Protein AF-A0A6F8Y858-F1 (afdb_monomer)

pLDDT: mean 89.19, std 11.41, range [36.34, 98.19]

Organism: NCBI:txid1076124

Secondary structure (DSSP, 8-state):
-HHHHHHHS-HHHHTT-------B---TTS-GGGGGSTTBHHHHHHHHHHTTS-S----SS-HHHHHHHHHHHT---TT-SSPPP-EEEP-TTS-EEE--SSS-S---HHHHHHHHHHHHHHHHHHS--SS-------S-SSTT-S--S--PPP-

Sequence (155 aa):
MADEVLGALPPEDRTRVAVRPVRAVVGMADAPTSAKRPDTTVRAAVAAVAEGGADALVSAGASGATVTAAVLGLGRWTGVRRPALVVTLPAEAGPVVLLDVGASVEARPGTLARHAALGAAYAATVNNVEHPRVGLLSIGTEPGKGTGRGVPPTR

Structure (mmCIF, N/CA/C/O backbone):
data_AF-A0A6F8Y858-F1
#
_entry.id   AF-A0A6F8Y858-F1
#
loop_
_atom_site.group_PDB
_atom_site.id
_atom_site.type_symbol
_atom_site.label_atom_id
_atom_site.label_alt_id
_atom_site.label_comp_id
_atom_site.label_asym_id
_atom_site.label_entity_id
_atom_site.label_seq_id
_atom_site.pdbx_PDB_ins_code
_atom_site.Cartn_x
_atom_site.Cartn_y
_atom_site.Cartn_z
_atom_site.occupancy
_atom_site.B_iso_or_equiv
_atom_site.auth_seq_id
_atom_site.auth_comp_id
_atom_site.auth_asym_id
_atom_site.auth_atom_id
_atom_site.pdbx_PDB_model_num
ATOM 1 N N . MET A 1 1 ? 14.728 -13.241 -14.768 1.00 73.75 1 MET A N 1
ATOM 2 C CA . MET A 1 1 ? 13.658 -12.700 -13.899 1.00 73.75 1 MET A CA 1
ATOM 3 C C . MET A 1 1 ? 12.271 -12.882 -14.514 1.00 73.75 1 MET A C 1
ATOM 5 O O . MET A 1 1 ? 11.479 -13.571 -13.897 1.00 73.75 1 MET A O 1
ATOM 9 N N . ALA A 1 2 ? 11.949 -12.346 -15.703 1.00 82.75 2 ALA A N 1
ATOM 10 C CA . ALA A 1 2 ? 10.617 -12.561 -16.302 1.00 82.75 2 ALA A CA 1
ATOM 11 C C . ALA A 1 2 ? 10.324 -14.047 -16.591 1.00 82.75 2 ALA A C 1
ATOM 13 O O . ALA A 1 2 ? 9.285 -14.553 -16.182 1.00 82.75 2 ALA A O 1
ATOM 14 N N . ASP A 1 3 ? 11.279 -14.762 -17.191 1.00 86.81 3 ASP A N 1
ATOM 15 C CA . ASP A 1 3 ? 11.133 -16.196 -17.492 1.00 86.81 3 ASP A CA 1
ATOM 16 C C . ASP A 1 3 ? 11.011 -17.066 -16.235 1.00 86.81 3 ASP A C 1
ATOM 18 O O . ASP A 1 3 ? 10.342 -18.091 -16.246 1.00 86.81 3 ASP A O 1
ATOM 22 N N . GLU A 1 4 ? 11.622 -16.635 -15.131 1.00 88.50 4 GLU A N 1
ATOM 23 C CA . GLU A 1 4 ? 11.551 -17.319 -13.837 1.00 88.50 4 GLU A CA 1
ATOM 24 C C . GLU A 1 4 ? 10.158 -17.175 -13.217 1.00 88.50 4 GLU A C 1
ATOM 26 O O . GLU A 1 4 ? 9.562 -18.166 -12.800 1.00 88.50 4 GLU A O 1
ATOM 31 N N . VAL A 1 5 ? 9.595 -15.960 -13.242 1.00 87.00 5 VAL A N 1
ATOM 32 C CA . VAL A 1 5 ? 8.213 -15.713 -12.807 1.00 87.00 5 VAL A CA 1
ATOM 33 C C . VAL A 1 5 ? 7.232 -16.497 -13.679 1.00 87.00 5 VAL A C 1
ATOM 35 O O . VAL A 1 5 ? 6.357 -17.169 -13.146 1.00 87.00 5 VAL A O 1
ATOM 38 N N . LEU A 1 6 ? 7.395 -16.475 -15.006 1.00 91.19 6 LEU A N 1
ATOM 39 C CA . LEU A 1 6 ? 6.558 -17.261 -15.920 1.00 91.19 6 LEU A CA 1
ATOM 40 C C . LEU A 1 6 ? 6.703 -18.771 -15.685 1.00 91.19 6 LEU A C 1
ATOM 42 O O . LEU A 1 6 ? 5.718 -19.504 -15.757 1.00 91.19 6 LEU A O 1
ATOM 46 N N . GLY A 1 7 ? 7.915 -19.237 -15.382 1.00 92.94 7 GLY A N 1
ATOM 47 C CA . GLY A 1 7 ? 8.205 -20.631 -15.063 1.00 92.94 7 GLY A CA 1
ATOM 48 C C . GLY A 1 7 ? 7.513 -21.114 -13.789 1.00 92.94 7 GLY A C 1
ATOM 49 O O . GLY A 1 7 ? 7.067 -22.259 -13.751 1.00 92.94 7 GLY A O 1
ATOM 50 N N . ALA A 1 8 ? 7.368 -20.236 -12.791 1.00 93.75 8 ALA A N 1
ATOM 51 C CA . ALA A 1 8 ? 6.675 -20.521 -11.534 1.00 93.75 8 ALA A CA 1
ATOM 52 C C . ALA A 1 8 ? 5.141 -20.578 -11.664 1.00 93.75 8 ALA A C 1
ATOM 54 O O . ALA A 1 8 ? 4.472 -21.080 -10.761 1.00 93.75 8 ALA A O 1
ATOM 55 N N . LEU A 1 9 ? 4.576 -20.075 -12.768 1.00 94.38 9 LEU A N 1
ATOM 56 C CA . LEU A 1 9 ? 3.135 -20.095 -13.015 1.00 94.38 9 LEU A CA 1
ATOM 57 C C . LEU A 1 9 ? 2.681 -21.405 -13.684 1.00 94.38 9 LEU A C 1
ATOM 59 O O . LEU A 1 9 ? 3.414 -21.944 -14.533 1.00 94.38 9 LEU A O 1
ATOM 63 N N . PRO A 1 10 ? 1.450 -21.873 -13.383 1.00 95.69 10 PRO A N 1
ATOM 64 C CA . PRO A 1 10 ? 0.794 -22.937 -14.136 1.00 95.69 10 PRO A CA 1
ATOM 65 C C . PRO A 1 10 ? 0.780 -22.634 -15.647 1.00 95.69 10 PRO A C 1
ATOM 67 O O . PRO A 1 10 ? 0.622 -21.469 -16.027 1.00 95.69 10 PRO A O 1
ATOM 70 N N . PRO A 1 11 ? 0.960 -23.632 -16.535 1.00 93.06 11 PRO A N 1
ATOM 71 C CA . PRO A 1 11 ? 1.010 -23.411 -17.983 1.00 93.06 11 PRO A CA 1
ATOM 72 C C . PRO A 1 11 ? -0.179 -22.618 -18.547 1.00 93.06 11 PRO A C 1
ATOM 74 O O . PRO A 1 11 ? 0.012 -21.742 -19.390 1.00 93.06 11 PRO A O 1
ATOM 77 N N . GLU A 1 12 ? -1.384 -22.883 -18.049 1.00 94.25 12 GLU A N 1
ATOM 78 C CA . GLU A 1 12 ? -2.627 -22.198 -18.405 1.00 94.25 12 GLU A CA 1
ATOM 79 C C . GLU A 1 12 ? -2.595 -20.693 -18.084 1.00 94.25 12 GLU A C 1
ATOM 81 O O . GLU A 1 12 ? -3.157 -19.880 -18.824 1.00 94.25 12 GLU A O 1
ATOM 86 N N . ASP A 1 13 ? -1.852 -20.293 -17.051 1.00 94.69 13 ASP A N 1
ATOM 87 C CA . ASP A 1 13 ? -1.775 -18.909 -16.578 1.00 94.69 13 ASP A CA 1
ATOM 88 C C . ASP A 1 13 ? -0.782 -18.075 -17.375 1.00 94.69 13 ASP A C 1
ATOM 90 O O . ASP A 1 13 ? -0.939 -16.860 -17.482 1.00 94.69 13 ASP A O 1
ATOM 94 N N . ARG A 1 14 ? 0.214 -18.713 -17.996 1.00 93.50 14 ARG A N 1
ATOM 95 C CA . ARG A 1 14 ? 1.264 -18.020 -18.760 1.00 93.50 14 ARG A CA 1
ATOM 96 C C . ARG A 1 14 ? 0.699 -17.225 -19.931 1.00 93.50 14 ARG A C 1
ATOM 98 O O . ARG A 1 14 ? 1.223 -16.167 -20.260 1.00 93.50 14 ARG A O 1
ATOM 105 N N . THR A 1 15 ? -0.395 -17.702 -20.525 1.00 92.44 15 THR A N 1
ATOM 106 C CA . THR A 1 15 ? -1.098 -17.011 -21.620 1.00 92.44 15 THR A CA 1
ATOM 107 C C . THR A 1 15 ? -1.788 -15.719 -21.173 1.00 92.44 15 THR A C 1
ATOM 109 O O . THR A 1 15 ? -2.090 -14.863 -22.002 1.00 92.44 15 THR A O 1
ATOM 112 N N . ARG A 1 16 ? -2.002 -15.552 -19.861 1.00 93.06 16 ARG A N 1
ATOM 113 C CA . ARG A 1 16 ? -2.636 -14.382 -19.240 1.00 93.06 16 ARG A CA 1
ATOM 114 C C . ARG A 1 16 ? -1.621 -13.324 -18.798 1.00 93.06 16 ARG A C 1
ATOM 116 O O . ARG A 1 16 ? -2.008 -12.322 -18.202 1.00 93.06 16 ARG A O 1
ATOM 123 N N . VAL A 1 17 ? -0.332 -13.530 -19.076 1.00 93.06 17 VAL A N 1
ATOM 124 C CA . VAL A 1 17 ? 0.752 -12.638 -18.652 1.00 93.06 17 VAL A CA 1
ATOM 125 C C . VAL A 1 17 ? 1.361 -11.925 -19.853 1.00 93.06 17 VAL A C 1
ATOM 127 O O . VAL A 1 17 ? 1.839 -12.550 -20.795 1.00 93.06 17 VAL A O 1
ATOM 130 N N . ALA A 1 18 ? 1.414 -10.596 -19.781 1.00 91.62 18 ALA A N 1
ATOM 131 C CA . ALA A 1 18 ? 2.160 -9.770 -20.720 1.00 91.62 18 ALA A CA 1
ATOM 132 C C . ALA A 1 18 ? 3.457 -9.273 -20.069 1.00 91.62 18 ALA A C 1
ATOM 134 O O . ALA A 1 18 ? 3.435 -8.672 -18.994 1.00 91.62 18 ALA A O 1
ATOM 135 N N . VAL A 1 19 ? 4.592 -9.478 -20.740 1.00 92.38 19 VAL A N 1
ATOM 136 C CA . VAL A 1 19 ? 5.898 -8.986 -20.282 1.00 92.38 19 VAL A CA 1
ATOM 137 C C . VAL A 1 19 ? 6.258 -7.720 -21.049 1.00 92.38 19 VAL A C 1
ATOM 139 O O . VAL A 1 19 ? 6.343 -7.727 -22.275 1.00 92.38 19 VAL A O 1
ATOM 142 N N . ARG A 1 20 ? 6.502 -6.626 -20.322 1.00 91.12 20 ARG A N 1
ATOM 143 C CA . ARG A 1 20 ? 6.971 -5.359 -20.896 1.00 91.12 20 ARG A CA 1
ATOM 144 C C . ARG A 1 20 ? 8.423 -5.109 -20.482 1.00 91.12 20 ARG A C 1
ATOM 146 O O . ARG A 1 20 ? 8.685 -4.985 -19.285 1.00 91.12 20 ARG A O 1
ATOM 153 N N . PRO A 1 21 ? 9.374 -5.042 -21.427 1.00 91.50 21 PRO A N 1
ATOM 154 C CA . PRO A 1 21 ? 10.773 -4.813 -21.096 1.00 91.50 21 PRO A CA 1
ATOM 155 C C . PRO A 1 21 ? 10.992 -3.374 -20.614 1.00 91.50 21 PRO A C 1
ATOM 157 O O . PRO A 1 21 ? 10.572 -2.417 -21.260 1.00 91.50 21 PRO A O 1
ATOM 160 N N . VAL A 1 22 ? 11.698 -3.224 -19.493 1.00 93.00 22 VAL A N 1
ATOM 161 C CA . VAL A 1 22 ? 12.090 -1.932 -18.914 1.00 93.00 22 VAL A CA 1
ATOM 162 C C . VAL A 1 22 ? 13.555 -2.014 -18.497 1.00 93.00 22 VAL A C 1
ATOM 164 O O . VAL A 1 22 ? 13.995 -3.039 -17.981 1.00 93.00 22 VAL A O 1
ATOM 167 N N . ARG A 1 23 ? 14.330 -0.957 -18.757 1.00 87.50 23 ARG A N 1
ATOM 168 C CA . ARG A 1 23 ? 15.799 -0.996 -18.645 1.00 87.50 23 ARG A CA 1
ATOM 169 C C . ARG A 1 23 ? 16.348 -0.490 -17.313 1.00 87.50 23 ARG A C 1
ATOM 171 O O . ARG A 1 23 ? 17.487 -0.810 -16.991 1.00 87.50 23 ARG A O 1
ATOM 178 N N . ALA A 1 24 ? 15.576 0.277 -16.541 1.00 92.50 24 ALA A N 1
ATOM 179 C CA . ALA A 1 24 ? 16.024 0.808 -15.257 1.00 92.50 24 ALA A CA 1
ATOM 180 C C . ALA A 1 24 ? 15.198 0.268 -14.083 1.00 92.50 24 ALA A C 1
ATOM 182 O O . ALA A 1 24 ? 13.981 0.103 -14.159 1.00 92.50 24 ALA A O 1
ATOM 183 N N . VAL A 1 25 ? 15.874 0.046 -12.958 1.00 93.12 25 VAL A N 1
ATOM 184 C CA . VAL A 1 25 ? 15.278 -0.396 -11.692 1.00 93.12 25 VAL A CA 1
ATOM 185 C C . VAL A 1 25 ? 15.681 0.586 -10.594 1.00 93.12 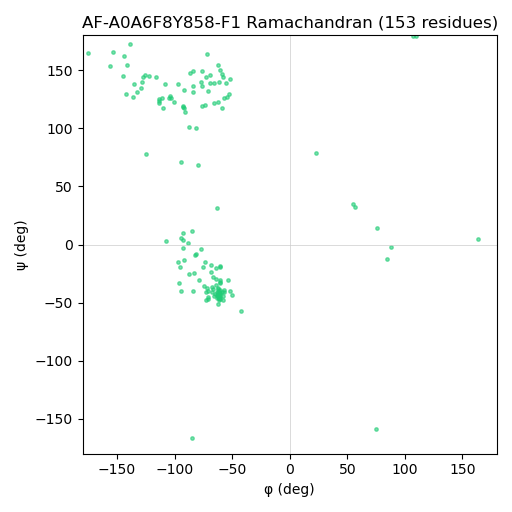25 VAL A C 1
ATOM 187 O O . VAL A 1 25 ? 16.780 1.148 -10.626 1.00 93.12 25 VAL A O 1
ATOM 190 N N . VAL A 1 26 ? 14.779 0.811 -9.638 1.00 95.00 26 VAL A N 1
ATOM 191 C CA . VAL A 1 26 ? 15.094 1.489 -8.374 1.00 95.00 26 VAL A CA 1
ATOM 192 C C . VAL A 1 26 ? 15.476 0.420 -7.356 1.00 95.00 26 VAL A C 1
ATOM 194 O O . VAL A 1 26 ? 14.668 -0.458 -7.058 1.00 95.00 26 VAL A O 1
ATOM 197 N N . GLY A 1 27 ? 16.718 0.465 -6.879 1.00 94.38 27 GLY A N 1
ATOM 198 C CA . GLY A 1 27 ? 17.254 -0.503 -5.926 1.00 94.38 27 GLY A CA 1
ATOM 199 C C . GLY A 1 27 ? 16.666 -0.342 -4.523 1.00 94.38 27 GLY A C 1
ATOM 200 O O . GLY A 1 27 ? 16.110 0.698 -4.178 1.00 94.38 27 GLY A O 1
ATOM 201 N N . MET A 1 28 ? 16.829 -1.363 -3.678 1.00 94.19 28 MET A N 1
ATOM 202 C CA . MET A 1 28 ? 16.302 -1.346 -2.303 1.00 94.19 28 MET A CA 1
ATOM 203 C C . MET A 1 28 ? 16.974 -0.304 -1.401 1.00 94.19 28 MET A C 1
ATOM 205 O O . MET A 1 28 ? 16.346 0.190 -0.469 1.00 94.19 28 MET A O 1
ATOM 209 N N . ALA A 1 29 ? 18.232 0.039 -1.688 1.00 93.44 29 ALA A N 1
ATOM 210 C CA . ALA A 1 29 ? 18.990 1.066 -0.974 1.00 93.44 29 ALA A C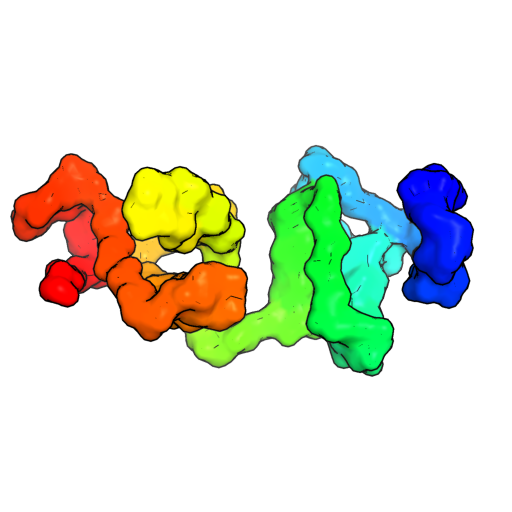A 1
ATOM 211 C C . ALA A 1 29 ? 18.890 2.457 -1.628 1.00 93.44 29 ALA A C 1
ATOM 213 O O . ALA A 1 29 ? 19.449 3.422 -1.108 1.00 93.44 29 ALA A O 1
ATOM 214 N N . ASP A 1 30 ? 18.201 2.576 -2.768 1.00 92.12 30 ASP A N 1
ATOM 215 C CA . ASP A 1 30 ? 18.039 3.863 -3.430 1.00 92.12 30 ASP A CA 1
ATOM 216 C C . ASP A 1 30 ? 17.124 4.773 -2.605 1.00 92.12 30 ASP A C 1
ATOM 218 O O . ASP A 1 30 ? 16.123 4.349 -2.021 1.00 92.12 30 ASP A O 1
ATOM 222 N N . ALA A 1 31 ? 17.416 6.072 -2.631 1.00 91.25 31 ALA A N 1
ATOM 223 C CA . ALA A 1 31 ? 16.512 7.060 -2.066 1.00 91.25 31 ALA A CA 1
ATOM 224 C C . ALA A 1 31 ? 15.131 7.000 -2.759 1.00 91.25 31 ALA A C 1
ATOM 226 O O . ALA A 1 31 ? 15.061 6.810 -3.976 1.00 91.25 31 ALA A O 1
ATOM 227 N N . PRO A 1 32 ? 14.016 7.271 -2.051 1.00 86.19 32 PRO A N 1
ATOM 228 C CA . PRO A 1 32 ? 12.680 7.316 -2.658 1.00 86.19 32 PRO A CA 1
ATOM 229 C C . PRO A 1 32 ? 12.576 8.259 -3.868 1.00 86.19 32 PRO A C 1
ATOM 231 O O . PRO A 1 32 ? 11.819 8.009 -4.804 1.00 86.19 32 PRO A O 1
ATOM 234 N N . THR A 1 33 ? 13.371 9.333 -3.884 1.00 89.88 33 THR A N 1
ATOM 235 C CA . THR A 1 33 ? 13.456 10.297 -4.991 1.00 89.88 33 THR A CA 1
ATOM 236 C C . THR A 1 33 ? 13.995 9.693 -6.285 1.00 89.88 33 THR A C 1
ATOM 238 O O . THR A 1 33 ? 13.695 10.225 -7.354 1.00 89.88 33 THR A O 1
ATOM 241 N N . SER A 1 34 ? 14.705 8.564 -6.224 1.00 91.38 34 SER A N 1
ATOM 242 C CA . SER A 1 34 ? 15.150 7.808 -7.398 1.00 91.38 34 SER A CA 1
ATOM 243 C C . SER A 1 34 ? 13.987 7.312 -8.258 1.00 91.38 34 SER A C 1
ATOM 245 O O . SER A 1 34 ? 14.186 7.070 -9.447 1.00 91.38 34 SER A O 1
ATOM 247 N N . ALA A 1 35 ? 12.765 7.252 -7.712 1.00 89.44 35 ALA A N 1
ATOM 248 C CA . ALA A 1 35 ? 11.538 7.001 -8.468 1.00 89.44 35 ALA A CA 1
ATOM 249 C C . ALA A 1 35 ? 11.247 8.057 -9.550 1.00 89.44 35 ALA A C 1
ATOM 251 O O . ALA A 1 35 ? 10.470 7.795 -10.461 1.00 89.44 35 ALA A O 1
ATOM 252 N N . LYS A 1 36 ? 11.863 9.247 -9.481 1.00 88.06 36 LYS A N 1
ATOM 253 C CA . LYS A 1 36 ? 11.712 10.305 -10.495 1.00 88.06 36 LYS A CA 1
ATOM 254 C C . LYS A 1 36 ? 12.484 10.018 -11.782 1.00 88.06 36 LYS A C 1
ATOM 256 O O . LYS A 1 36 ? 12.168 10.619 -12.809 1.00 88.06 36 LYS A O 1
ATOM 261 N N . ARG A 1 37 ? 13.483 9.124 -11.741 1.00 90.62 37 ARG A N 1
ATOM 262 C CA . ARG A 1 37 ? 14.262 8.749 -12.929 1.00 90.62 37 ARG A CA 1
ATOM 263 C C . ARG A 1 37 ? 13.317 8.266 -14.040 1.00 90.62 37 ARG A C 1
ATOM 265 O O . ARG A 1 37 ? 12.338 7.581 -13.731 1.00 90.62 37 ARG A O 1
ATOM 272 N N . PRO A 1 38 ? 13.555 8.644 -15.306 1.00 85.69 38 PRO A N 1
ATOM 273 C CA . PRO A 1 38 ? 12.775 8.121 -16.420 1.00 85.69 38 PRO A CA 1
ATOM 274 C C . PRO A 1 38 ? 12.944 6.603 -16.535 1.00 85.69 38 PRO A C 1
ATOM 276 O O . PRO A 1 38 ? 13.936 6.044 -16.069 1.00 85.69 38 PRO A O 1
ATOM 279 N N . ASP A 1 39 ? 11.939 5.955 -17.119 1.00 87.56 39 ASP A N 1
ATOM 280 C CA . ASP A 1 39 ? 12.001 4.563 -17.583 1.00 87.56 39 ASP A CA 1
ATOM 281 C C . ASP A 1 39 ? 12.377 3.520 -16.520 1.00 87.56 39 ASP A C 1
ATOM 283 O O . ASP A 1 39 ? 13.006 2.502 -16.815 1.00 87.56 39 ASP A O 1
ATOM 287 N N . THR A 1 40 ? 11.979 3.759 -15.266 1.00 95.25 40 THR A N 1
ATOM 288 C CA . THR A 1 40 ? 12.090 2.765 -14.191 1.00 95.25 40 THR A CA 1
ATOM 289 C C . THR A 1 40 ? 10.904 1.801 -14.200 1.00 95.25 40 THR A C 1
ATOM 291 O O . THR A 1 40 ? 9.786 2.198 -14.531 1.00 95.25 40 THR A O 1
ATOM 294 N N . THR A 1 41 ? 11.114 0.548 -13.780 1.00 95.31 41 THR A N 1
ATOM 295 C CA . THR A 1 41 ? 10.052 -0.480 -13.692 1.00 95.31 41 THR A CA 1
ATOM 296 C C . THR A 1 41 ? 8.816 0.013 -12.941 1.00 95.31 41 THR A C 1
ATOM 298 O O . THR A 1 41 ? 7.691 -0.165 -13.401 1.00 95.31 41 THR A O 1
ATOM 301 N N . VAL A 1 42 ? 9.020 0.707 -11.821 1.00 96.19 42 VAL A N 1
ATOM 302 C CA . VAL A 1 42 ? 7.934 1.247 -10.998 1.00 96.19 42 VAL A CA 1
ATOM 303 C C . VAL A 1 42 ? 7.160 2.371 -11.697 1.00 96.19 42 VAL A C 1
ATOM 305 O O . VAL A 1 42 ? 5.940 2.429 -11.581 1.00 96.19 42 VAL A O 1
ATOM 308 N N . ARG A 1 43 ? 7.826 3.232 -12.480 1.00 95.44 43 ARG A N 1
ATOM 309 C CA . ARG A 1 43 ? 7.139 4.259 -13.279 1.00 95.44 43 ARG A CA 1
ATOM 310 C C . ARG A 1 43 ? 6.395 3.666 -14.464 1.00 95.44 43 ARG A C 1
ATOM 312 O O . ARG A 1 43 ? 5.309 4.142 -14.762 1.00 95.44 43 ARG A O 1
ATOM 319 N N . ALA A 1 44 ? 6.955 2.649 -15.112 1.00 95.88 44 ALA A N 1
ATOM 320 C CA . ALA A 1 44 ? 6.278 1.948 -16.197 1.00 95.88 44 ALA A CA 1
ATOM 321 C C . ALA A 1 44 ? 4.988 1.270 -15.702 1.00 95.88 44 ALA A C 1
ATOM 323 O O . ALA A 1 44 ? 3.958 1.366 -16.362 1.00 95.88 44 ALA A O 1
ATOM 324 N N . ALA A 1 45 ? 5.016 0.660 -14.511 1.00 96.81 45 ALA A N 1
ATOM 325 C CA . ALA A 1 45 ? 3.821 0.101 -13.878 1.00 96.81 45 ALA A CA 1
ATOM 326 C C . ALA A 1 45 ? 2.777 1.183 -13.545 1.00 96.81 45 ALA A C 1
ATOM 328 O O . ALA A 1 45 ? 1.597 1.009 -13.827 1.00 96.81 45 ALA A O 1
ATOM 329 N N . VAL A 1 46 ? 3.211 2.326 -12.998 1.00 97.31 46 VAL A N 1
ATOM 330 C CA . VAL A 1 46 ? 2.323 3.472 -12.737 1.00 97.31 46 VAL A CA 1
ATOM 331 C C . VAL A 1 46 ? 1.707 4.021 -14.027 1.00 97.31 46 VAL A C 1
ATOM 333 O O . VAL A 1 46 ? 0.512 4.298 -14.045 1.00 97.31 46 VAL A O 1
ATOM 336 N N . ALA A 1 47 ? 2.490 4.160 -15.099 1.00 96.25 47 ALA A N 1
ATOM 337 C CA . ALA A 1 47 ? 2.004 4.633 -16.393 1.00 96.25 47 ALA A CA 1
ATOM 338 C C . ALA A 1 47 ? 0.957 3.682 -16.982 1.00 96.25 47 ALA A C 1
ATOM 340 O O . ALA A 1 47 ? -0.097 4.137 -17.407 1.00 96.25 47 ALA A O 1
ATOM 341 N N . ALA A 1 48 ? 1.188 2.366 -16.906 1.00 97.00 48 ALA A N 1
ATOM 342 C CA . ALA A 1 48 ? 0.213 1.377 -17.358 1.00 97.00 48 ALA A CA 1
ATOM 343 C C . ALA A 1 48 ? -1.145 1.529 -16.651 1.00 97.00 48 ALA A C 1
ATOM 345 O O . ALA A 1 48 ? -2.175 1.413 -17.305 1.00 97.00 48 ALA A O 1
ATOM 346 N N . VAL A 1 49 ? -1.156 1.840 -15.349 1.00 98.19 49 VAL A N 1
ATOM 347 C CA . VAL A 1 49 ? -2.400 2.128 -14.616 1.00 98.19 49 VAL A CA 1
ATOM 348 C C . VAL A 1 49 ? -3.001 3.472 -15.038 1.00 98.19 49 VAL A C 1
ATOM 350 O O . VAL A 1 49 ? -4.191 3.555 -15.326 1.00 98.19 49 VAL A O 1
ATOM 353 N N . ALA A 1 50 ? -2.186 4.527 -15.124 1.00 97.38 50 ALA A N 1
ATOM 354 C CA . ALA A 1 50 ? -2.641 5.869 -15.498 1.00 97.38 50 ALA A CA 1
ATOM 355 C C . ALA A 1 50 ? -3.260 5.928 -16.909 1.00 97.38 50 ALA A C 1
ATOM 357 O O . ALA A 1 50 ? -4.182 6.703 -17.150 1.00 97.38 50 ALA A O 1
ATOM 358 N N . GLU A 1 51 ? -2.752 5.109 -17.829 1.00 97.06 51 GLU A N 1
ATOM 359 C CA . GLU A 1 51 ? -3.180 5.019 -19.229 1.00 97.06 51 GLU A CA 1
ATOM 360 C C . GLU A 1 51 ? -4.337 4.023 -19.441 1.00 97.06 51 GLU A C 1
ATOM 362 O O . GLU A 1 51 ? -4.775 3.824 -20.572 1.00 97.06 51 GLU A O 1
ATOM 367 N N . GLY A 1 52 ? -4.837 3.383 -18.375 1.00 96.81 52 GLY A N 1
ATOM 368 C CA . GLY A 1 52 ? -5.932 2.409 -18.450 1.00 96.81 52 GLY A CA 1
ATOM 369 C C . GLY A 1 52 ? -5.529 1.034 -18.994 1.00 96.81 52 GLY A C 1
ATOM 370 O O . GLY A 1 52 ? -6.387 0.229 -19.339 1.00 96.81 52 GLY A O 1
ATOM 371 N N . GLY A 1 53 ? -4.229 0.744 -19.077 1.00 96.12 53 GLY A N 1
ATOM 372 C CA . GLY A 1 53 ? -3.703 -0.574 -19.442 1.00 96.12 53 GLY A CA 1
ATOM 373 C C . GLY A 1 53 ? -3.668 -1.583 -18.286 1.00 96.12 53 GLY A C 1
ATOM 374 O O . GLY A 1 53 ? -3.351 -2.748 -18.524 1.00 96.12 53 GLY A O 1
ATOM 375 N N . ALA A 1 54 ? -3.944 -1.146 -17.053 1.00 97.44 54 ALA A N 1
ATOM 376 C CA . ALA A 1 54 ? -4.070 -1.976 -15.856 1.00 97.44 54 ALA A CA 1
ATOM 377 C C . ALA A 1 54 ? -4.943 -1.281 -14.793 1.00 97.44 54 ALA A C 1
ATOM 379 O O . ALA A 1 54 ? -4.971 -0.056 -14.724 1.00 97.44 54 ALA A O 1
ATOM 380 N N . ASP A 1 55 ? -5.585 -2.055 -13.916 1.00 97.62 55 ASP A N 1
ATOM 381 C CA . ASP A 1 55 ? -6.424 -1.512 -12.834 1.00 97.62 55 ASP A CA 1
ATOM 382 C C . ASP A 1 55 ? -5.635 -1.191 -11.553 1.00 97.62 55 ASP A C 1
ATOM 384 O O . ASP A 1 55 ? -6.037 -0.356 -10.742 1.00 97.62 55 ASP A O 1
ATOM 388 N N . ALA A 1 56 ? -4.506 -1.871 -11.344 1.00 97.06 56 ALA A N 1
ATOM 389 C CA . ALA A 1 56 ? -3.688 -1.749 -10.143 1.00 97.06 56 ALA A CA 1
ATOM 390 C C . ALA A 1 56 ? -2.219 -2.091 -10.422 1.00 97.06 56 ALA A C 1
ATOM 392 O O . ALA A 1 56 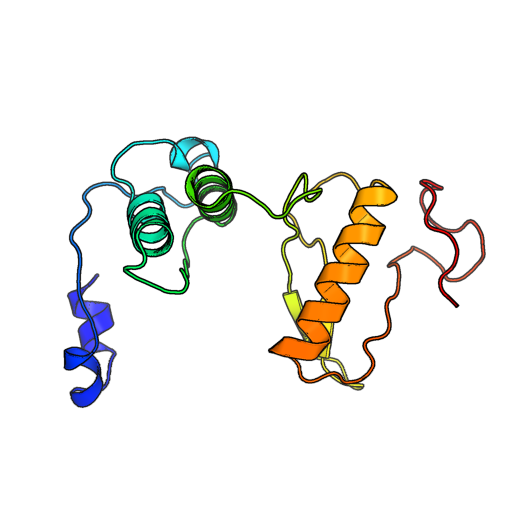?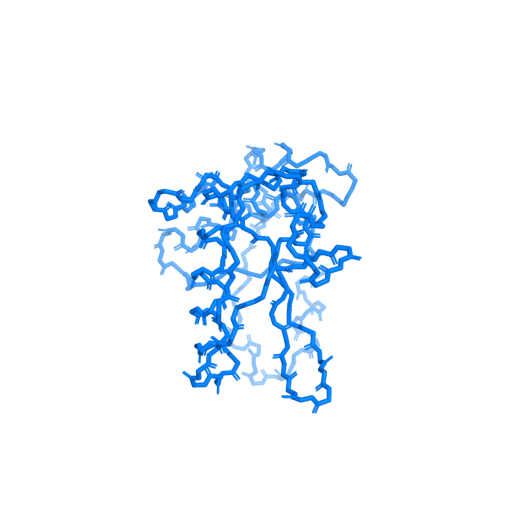 -1.876 -2.695 -11.438 1.00 97.06 56 ALA A O 1
ATOM 393 N N . LEU A 1 57 ? -1.348 -1.730 -9.476 1.00 97.00 57 LEU A N 1
ATOM 394 C CA . LEU A 1 57 ? 0.065 -2.103 -9.483 1.00 97.00 57 LEU A CA 1
ATOM 395 C C . LEU A 1 57 ? 0.461 -2.744 -8.151 1.00 97.00 57 LEU A C 1
ATOM 397 O O . LEU A 1 57 ? 0.011 -2.321 -7.087 1.00 97.00 57 LEU A O 1
ATOM 401 N N . VAL A 1 58 ? 1.353 -3.730 -8.220 1.00 96.00 58 VAL A N 1
ATOM 402 C CA . VAL A 1 58 ? 1.949 -4.409 -7.061 1.00 96.00 58 VAL A CA 1
ATOM 403 C C . VAL A 1 58 ? 3.466 -4.392 -7.226 1.00 96.00 58 VAL A C 1
ATOM 405 O O . VAL A 1 58 ? 3.980 -4.560 -8.330 1.00 96.00 58 VAL A O 1
ATOM 408 N N . SER A 1 59 ? 4.195 -4.161 -6.135 1.00 94.75 59 SER A N 1
ATOM 409 C CA . SER A 1 59 ? 5.656 -4.077 -6.140 1.00 94.75 59 SER A CA 1
ATOM 410 C C . SER A 1 59 ? 6.225 -4.715 -4.880 1.00 94.75 59 SER A C 1
ATOM 412 O O . SER A 1 59 ? 5.824 -4.364 -3.774 1.00 94.75 59 SER A O 1
ATOM 414 N N . ALA A 1 60 ? 7.197 -5.608 -5.062 1.00 93.06 60 ALA A N 1
ATOM 415 C CA . ALA A 1 60 ? 8.071 -6.099 -3.995 1.00 93.06 60 ALA A CA 1
ATOM 416 C C . ALA A 1 60 ? 9.373 -5.273 -3.881 1.00 93.06 60 ALA A C 1
ATOM 418 O O . ALA A 1 60 ? 10.316 -5.680 -3.207 1.00 93.06 60 ALA A O 1
ATOM 419 N N . GLY A 1 61 ? 9.456 -4.138 -4.587 1.00 92.44 61 GLY A N 1
ATOM 420 C CA . GLY A 1 61 ? 10.593 -3.220 -4.538 1.00 92.44 61 GLY A CA 1
ATOM 421 C C . GLY A 1 61 ? 10.506 -2.218 -3.384 1.00 92.44 61 GLY A C 1
ATOM 422 O O . GLY A 1 61 ? 9.680 -2.336 -2.482 1.00 92.44 61 GLY A O 1
ATOM 423 N N . ALA A 1 62 ? 11.342 -1.177 -3.427 1.00 94.12 62 ALA A N 1
ATOM 424 C CA . ALA A 1 62 ? 11.388 -0.166 -2.375 1.00 94.12 62 ALA A CA 1
ATOM 425 C C . ALA A 1 62 ? 10.021 0.526 -2.181 1.00 94.12 62 ALA A C 1
ATOM 427 O O . ALA A 1 62 ? 9.520 1.221 -3.075 1.00 94.12 62 ALA A O 1
ATOM 428 N N . SER A 1 63 ? 9.432 0.386 -0.989 1.00 92.38 63 SER A N 1
ATOM 429 C CA . SER A 1 63 ? 8.103 0.927 -0.666 1.00 92.38 63 SER A CA 1
ATOM 430 C C . SER A 1 63 ? 8.037 2.440 -0.860 1.00 92.38 63 SER A C 1
ATOM 432 O O . SER A 1 63 ? 7.111 2.949 -1.488 1.00 92.38 63 SER A O 1
ATOM 434 N N . GLY A 1 64 ? 9.062 3.167 -0.399 1.00 92.06 64 GLY A N 1
ATOM 435 C CA . GLY A 1 64 ? 9.136 4.620 -0.559 1.00 92.06 64 GLY A CA 1
ATOM 436 C C . GLY A 1 64 ? 9.172 5.050 -2.027 1.00 92.06 64 GLY A C 1
ATOM 437 O O . GLY A 1 64 ? 8.491 6.006 -2.401 1.00 92.06 64 GLY A O 1
ATOM 438 N N . ALA A 1 65 ? 9.909 4.326 -2.876 1.00 94.56 65 ALA A N 1
ATOM 439 C CA . ALA A 1 65 ? 9.960 4.602 -4.311 1.00 94.56 65 ALA A CA 1
ATOM 440 C C . ALA A 1 65 ? 8.615 4.304 -4.991 1.00 94.56 65 ALA A C 1
ATOM 442 O O . ALA A 1 65 ? 8.152 5.100 -5.804 1.00 94.56 65 ALA A O 1
ATOM 443 N N . THR A 1 66 ? 7.961 3.207 -4.604 1.00 95.31 66 THR A N 1
ATOM 444 C CA . THR A 1 66 ? 6.643 2.804 -5.120 1.00 95.31 66 THR A CA 1
ATOM 445 C C . THR A 1 66 ? 5.570 3.833 -4.787 1.00 95.31 66 THR A C 1
ATOM 447 O O . THR A 1 66 ? 4.903 4.338 -5.689 1.00 95.31 66 THR A O 1
ATOM 450 N N . VAL A 1 67 ? 5.461 4.231 -3.517 1.00 93.56 67 VAL A N 1
ATOM 451 C CA . VAL A 1 67 ? 4.516 5.273 -3.092 1.00 93.56 67 VAL A CA 1
ATOM 452 C C . VAL A 1 67 ? 4.828 6.607 -3.772 1.00 93.56 67 VAL A C 1
ATOM 454 O O . VAL A 1 67 ? 3.915 7.288 -4.233 1.00 93.56 67 VAL A O 1
ATOM 457 N N . THR A 1 68 ? 6.108 6.979 -3.884 1.00 93.44 68 THR A N 1
ATOM 458 C CA . THR A 1 68 ? 6.517 8.220 -4.562 1.00 93.44 68 THR A CA 1
ATOM 459 C C . THR A 1 68 ? 6.101 8.216 -6.032 1.00 93.44 68 THR A C 1
ATOM 461 O O . THR A 1 68 ? 5.510 9.189 -6.493 1.00 93.44 68 THR A O 1
ATOM 464 N N . ALA A 1 69 ? 6.368 7.130 -6.761 1.00 95.56 69 ALA A N 1
ATOM 465 C CA . ALA A 1 69 ? 5.977 6.998 -8.161 1.00 95.56 69 ALA A CA 1
ATOM 466 C C . ALA A 1 69 ? 4.452 7.075 -8.331 1.00 95.56 69 ALA A C 1
ATOM 468 O O . ALA A 1 69 ? 3.978 7.839 -9.169 1.00 95.56 69 ALA A O 1
ATOM 469 N N . ALA A 1 70 ? 3.691 6.350 -7.504 1.00 95.50 70 ALA A N 1
ATOM 470 C CA . ALA A 1 70 ? 2.231 6.348 -7.553 1.00 95.50 70 ALA A CA 1
ATOM 471 C C . ALA A 1 70 ? 1.644 7.739 -7.268 1.00 95.50 70 ALA A C 1
ATOM 473 O O . ALA A 1 70 ? 0.798 8.209 -8.019 1.00 95.50 70 ALA A O 1
ATOM 474 N N . VAL A 1 71 ? 2.142 8.449 -6.249 1.00 94.19 71 VAL A N 1
ATOM 475 C CA . VAL A 1 71 ? 1.691 9.818 -5.939 1.00 94.19 71 VAL A CA 1
ATOM 476 C C 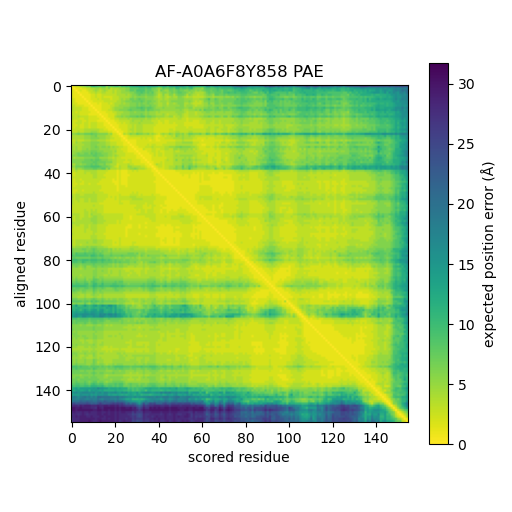. VAL A 1 71 ? 1.985 10.788 -7.084 1.00 94.19 71 VAL A C 1
ATOM 478 O O . VAL A 1 71 ? 1.177 11.677 -7.344 1.00 94.19 71 VAL A O 1
ATOM 481 N N . LEU A 1 72 ? 3.136 10.650 -7.749 1.00 93.81 72 LEU A N 1
ATOM 482 C CA . LEU A 1 72 ? 3.515 11.525 -8.859 1.00 93.81 72 LEU A CA 1
ATOM 483 C C . LEU A 1 72 ? 2.737 11.225 -10.146 1.00 93.81 72 LEU A C 1
ATOM 485 O O . LEU A 1 72 ? 2.453 12.161 -10.885 1.00 93.81 72 LEU A O 1
ATOM 489 N N . GLY A 1 73 ? 2.425 9.956 -10.423 1.00 95.19 73 GLY A N 1
ATOM 490 C CA . GLY A 1 73 ? 1.771 9.550 -11.671 1.00 95.19 73 GLY A CA 1
ATOM 491 C C . GLY A 1 73 ? 0.248 9.434 -11.596 1.00 95.19 73 GLY A C 1
ATOM 492 O O . GLY A 1 73 ? -0.428 9.846 -12.528 1.00 95.19 73 GLY A O 1
ATOM 493 N N . LEU A 1 74 ? -0.298 8.912 -10.494 1.00 96.00 74 LEU A N 1
ATOM 494 C CA . LEU A 1 74 ? -1.746 8.718 -10.296 1.00 96.00 74 LEU A CA 1
ATOM 495 C C . LEU A 1 74 ? -2.388 9.852 -9.490 1.00 96.00 74 LEU A C 1
ATOM 497 O O . LEU A 1 74 ? -3.609 9.988 -9.447 1.00 96.00 74 LEU A O 1
ATOM 501 N N . GLY A 1 75 ? -1.577 10.667 -8.815 1.00 94.44 75 GLY A N 1
ATOM 502 C CA . GLY A 1 75 ? -2.069 11.672 -7.886 1.00 94.44 75 GLY A CA 1
ATOM 503 C C . GLY A 1 75 ? -2.550 11.065 -6.567 1.00 94.44 75 GLY A C 1
ATOM 504 O O . GLY A 1 75 ? -2.120 9.997 -6.131 1.00 94.44 75 GLY A O 1
ATOM 505 N N . ARG A 1 76 ? -3.397 11.813 -5.858 1.00 91.25 76 ARG A N 1
ATOM 506 C CA . ARG A 1 76 ? -3.952 11.438 -4.548 1.00 91.25 76 ARG A CA 1
ATOM 507 C C . ARG A 1 76 ? -5.401 11.888 -4.481 1.00 91.25 76 ARG A C 1
ATOM 509 O O . ARG A 1 76 ? -5.755 12.898 -5.086 1.00 91.25 76 ARG A O 1
ATOM 516 N N . TRP A 1 77 ? -6.198 11.212 -3.659 1.00 89.69 77 TRP A N 1
ATOM 517 C CA . TRP A 1 77 ? -7.545 11.681 -3.352 1.00 89.69 77 TRP A CA 1
ATOM 518 C C . TRP A 1 77 ? -7.548 13.090 -2.751 1.00 89.69 77 TRP A C 1
ATOM 520 O O . TRP A 1 77 ? -6.670 13.454 -1.960 1.00 89.69 77 TRP A O 1
ATOM 530 N N . THR A 1 78 ? -8.571 13.874 -3.092 1.00 87.12 78 THR A N 1
ATOM 531 C CA . THR A 1 78 ? -8.738 15.249 -2.614 1.00 87.12 78 THR A CA 1
ATOM 532 C C . THR A 1 78 ? -8.699 15.308 -1.086 1.00 87.12 78 THR A C 1
ATOM 534 O O . THR A 1 78 ? -9.405 14.590 -0.381 1.00 87.12 78 THR A O 1
ATOM 537 N N . GLY A 1 79 ? -7.828 16.166 -0.553 1.00 83.94 79 GLY A N 1
ATOM 538 C CA . GLY A 1 79 ? -7.600 16.304 0.886 1.00 83.94 79 GLY A CA 1
ATOM 539 C C . GLY A 1 79 ? -6.605 15.298 1.485 1.00 83.94 79 GLY A C 1
ATOM 540 O O . GLY A 1 79 ? -6.126 15.511 2.603 1.00 83.94 79 GLY A O 1
ATOM 541 N N . VAL A 1 80 ? -6.206 14.241 0.778 1.00 86.44 80 VAL A N 1
ATOM 542 C CA . VAL A 1 80 ? -5.141 13.340 1.242 1.00 86.44 80 VAL A CA 1
ATOM 543 C C . VAL A 1 80 ? -3.782 13.965 0.925 1.00 86.44 80 VAL A C 1
ATOM 545 O O . VAL A 1 80 ? -3.284 13.905 -0.196 1.00 86.44 80 VAL A O 1
ATOM 548 N N . ARG A 1 81 ? -3.146 14.574 1.936 1.00 81.62 81 ARG A N 1
ATOM 549 C CA . ARG A 1 81 ? -1.798 15.155 1.783 1.00 81.62 81 ARG A CA 1
ATOM 550 C C . ARG A 1 81 ? -0.705 14.096 1.686 1.00 81.62 81 ARG A C 1
ATOM 552 O O . ARG A 1 81 ? 0.223 14.259 0.906 1.00 81.62 81 ARG A O 1
ATOM 559 N N . ARG A 1 82 ? -0.775 13.027 2.471 1.00 82.62 82 ARG A N 1
ATOM 560 C CA . ARG A 1 82 ? 0.130 11.877 2.362 1.00 82.62 82 ARG A CA 1
ATOM 561 C C . ARG A 1 82 ? -0.706 10.603 2.483 1.00 82.62 82 ARG A C 1
ATOM 563 O O . ARG A 1 82 ? -1.493 10.530 3.432 1.00 82.62 82 ARG A O 1
ATOM 570 N N . PRO A 1 83 ? -0.604 9.664 1.527 1.00 89.44 83 PRO A N 1
ATOM 571 C CA . PRO A 1 83 ? -1.282 8.379 1.654 1.00 89.44 83 PRO A CA 1
ATOM 572 C C . PRO A 1 83 ? -0.742 7.648 2.888 1.00 89.44 83 PRO A C 1
ATOM 574 O O . PRO A 1 83 ? 0.452 7.740 3.165 1.00 89.44 83 PRO A O 1
ATOM 577 N N . ALA A 1 84 ? -1.617 6.980 3.641 1.00 91.56 84 ALA A N 1
ATOM 578 C CA . ALA A 1 84 ? -1.190 6.076 4.707 1.00 91.56 84 ALA A CA 1
ATOM 579 C C . ALA A 1 84 ? -0.678 4.769 4.101 1.00 91.56 84 ALA A C 1
ATOM 581 O O . ALA A 1 84 ? -1.202 4.323 3.078 1.00 91.56 84 ALA A O 1
ATOM 582 N N . LEU A 1 85 ? 0.281 4.130 4.767 1.00 93.62 85 LEU A N 1
ATOM 583 C CA . LEU A 1 85 ? 0.517 2.707 4.579 1.00 93.62 85 LEU A CA 1
ATOM 584 C C . LEU A 1 85 ? -0.440 1.931 5.481 1.00 93.62 85 LEU A C 1
ATOM 586 O O . LEU A 1 85 ? -0.572 2.240 6.668 1.00 93.62 85 LEU A O 1
ATOM 590 N N . VAL A 1 86 ? -1.105 0.941 4.893 1.00 94.88 86 VAL A N 1
ATOM 591 C CA . VAL A 1 86 ? -2.070 0.079 5.571 1.00 94.88 86 VAL A CA 1
ATOM 592 C C . VAL A 1 86 ? -1.490 -1.317 5.744 1.00 94.88 86 VAL A C 1
ATOM 594 O O . VAL A 1 86 ? -0.876 -1.854 4.823 1.00 94.88 86 VAL A O 1
ATOM 597 N N . VAL A 1 87 ? -1.707 -1.909 6.915 1.00 95.75 87 VAL A N 1
ATOM 598 C CA . VAL A 1 87 ? -1.474 -3.335 7.160 1.00 95.75 87 VAL A CA 1
ATOM 599 C C . VAL A 1 87 ? -2.721 -3.924 7.798 1.00 95.75 87 VAL A C 1
ATOM 601 O O . VAL A 1 87 ? -3.270 -3.350 8.737 1.00 95.75 87 VAL A O 1
ATOM 604 N N . THR A 1 88 ? -3.153 -5.083 7.306 1.00 97.12 88 THR A N 1
ATOM 605 C CA . THR A 1 88 ? -4.158 -5.906 7.981 1.00 97.12 88 THR A CA 1
ATOM 606 C C . THR A 1 88 ? -3.440 -6.912 8.873 1.00 97.12 88 THR A C 1
ATOM 608 O O . THR A 1 88 ? -2.676 -7.745 8.390 1.00 97.12 88 THR A O 1
ATOM 611 N N . LEU A 1 89 ? -3.683 -6.826 10.175 1.00 96.38 89 LEU A N 1
ATOM 612 C CA . LEU A 1 89 ? -3.166 -7.739 11.183 1.00 96.38 89 LEU A CA 1
ATOM 613 C C . LEU A 1 89 ? -4.227 -8.796 11.513 1.00 96.38 89 LEU A C 1
ATOM 615 O O . LEU A 1 89 ? -5.400 -8.444 11.668 1.00 96.38 89 LEU A O 1
ATOM 619 N N . PRO A 1 90 ? -3.849 -10.075 11.660 1.00 94.44 90 PRO A N 1
ATOM 620 C CA . PRO A 1 90 ? -4.737 -11.060 12.258 1.00 94.44 90 PRO A CA 1
ATOM 621 C C . PRO A 1 90 ? -4.904 -10.758 13.754 1.00 94.44 90 PRO A C 1
ATOM 623 O O . PRO A 1 90 ? -3.933 -10.435 14.440 1.00 94.44 90 PRO A O 1
ATOM 626 N N . ALA A 1 91 ? -6.121 -10.887 14.271 1.00 93.94 91 ALA A N 1
ATOM 627 C CA . ALA A 1 91 ? -6.393 -10.866 15.703 1.00 93.94 91 ALA A CA 1
ATOM 628 C C . ALA A 1 91 ? -7.517 -11.852 16.038 1.00 93.94 91 ALA A C 1
ATOM 630 O O . ALA A 1 91 ? -8.273 -12.273 15.163 1.00 93.94 91 ALA A O 1
ATOM 631 N N . GLU A 1 92 ? -7.622 -12.215 17.314 1.00 94.31 92 GLU A N 1
ATOM 632 C CA . GLU A 1 92 ? -8.593 -13.201 17.804 1.00 94.31 92 GLU A CA 1
ATOM 633 C C . GLU A 1 92 ? -10.042 -12.812 17.470 1.00 94.31 92 GLU A C 1
ATOM 635 O O . GLU A 1 92 ? -10.827 -13.641 17.023 1.00 94.31 92 GLU A O 1
ATOM 640 N N . ALA A 1 93 ? -10.375 -11.525 17.600 1.00 91.19 93 ALA A N 1
ATOM 641 C CA . ALA A 1 93 ? -11.704 -10.990 17.306 1.00 91.19 93 ALA A CA 1
ATOM 642 C C . ALA A 1 93 ? -11.925 -10.636 15.818 1.00 91.19 93 ALA A C 1
ATOM 644 O O . ALA A 1 93 ? -12.896 -9.955 15.490 1.0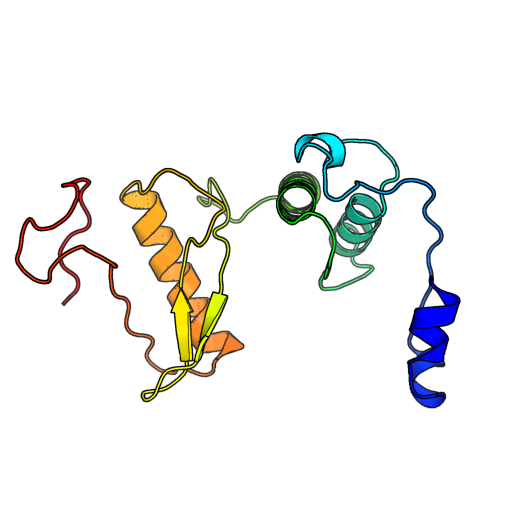0 91.19 93 ALA A O 1
ATOM 645 N N . GLY A 1 94 ? -11.023 -11.054 14.925 1.00 92.44 94 GLY A N 1
ATOM 646 C CA . GLY A 1 94 ? -11.058 -10.737 13.497 1.00 92.44 94 GLY A CA 1
ATOM 647 C C . GLY A 1 94 ? -9.949 -9.776 13.047 1.00 92.44 94 GL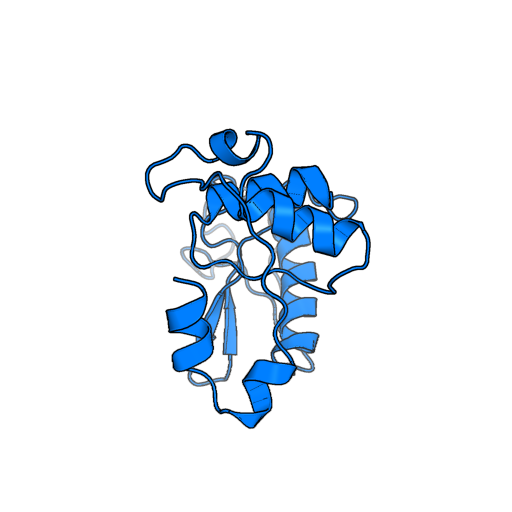Y A C 1
ATOM 648 O O . GLY A 1 94 ? -9.107 -9.363 13.845 1.00 92.44 94 GLY A O 1
ATOM 649 N N . PRO A 1 95 ? -9.902 -9.436 11.748 1.00 95.94 95 PRO A N 1
ATOM 650 C CA . PRO A 1 95 ? -8.831 -8.626 11.177 1.00 95.94 95 PRO A CA 1
ATOM 651 C C . PRO A 1 95 ? -8.829 -7.193 11.723 1.00 95.94 95 PRO A C 1
ATOM 653 O O . PRO A 1 95 ? -9.871 -6.547 11.833 1.00 95.94 95 PRO A O 1
ATOM 656 N N . VAL A 1 96 ? -7.635 -6.668 11.995 1.00 96.44 96 VAL A N 1
ATOM 657 C CA . VAL A 1 96 ? -7.416 -5.283 12.429 1.00 96.44 96 VAL A CA 1
ATOM 658 C C . VAL A 1 96 ? -6.649 -4.530 11.353 1.00 96.44 96 VAL A C 1
ATOM 660 O O . VAL A 1 96 ? -5.560 -4.931 10.956 1.00 96.44 96 VAL A O 1
ATOM 663 N N . VAL A 1 97 ? -7.200 -3.409 10.897 1.00 97.44 97 VAL A N 1
ATOM 664 C CA . VAL A 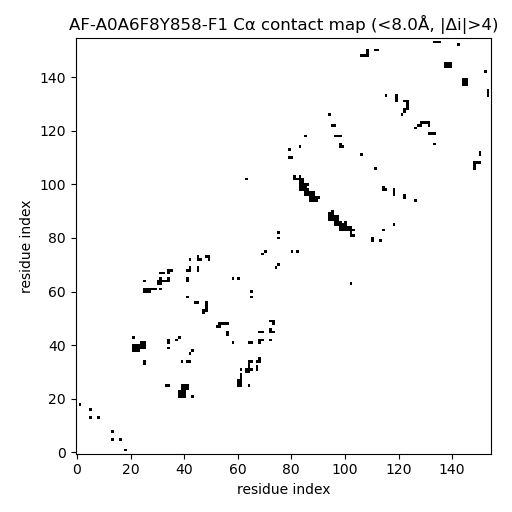1 97 ? -6.539 -2.516 9.940 1.00 97.44 97 VAL A CA 1
ATOM 665 C C . VAL A 1 97 ? -5.736 -1.468 10.708 1.00 97.44 97 VAL A C 1
ATOM 667 O O . VAL A 1 97 ? -6.308 -0.635 11.409 1.00 97.44 97 VAL A O 1
ATOM 670 N N . LEU A 1 98 ? -4.409 -1.506 10.578 1.00 96.19 98 LEU A N 1
ATOM 671 C CA . LEU A 1 98 ? -3.490 -0.567 11.218 1.00 96.19 98 LEU A CA 1
ATOM 672 C C . LEU A 1 98 ? -2.981 0.467 10.209 1.00 96.19 98 LEU A C 1
ATOM 674 O O . LEU A 1 98 ? -2.452 0.115 9.151 1.00 96.19 98 LEU A O 1
ATOM 678 N N . LEU A 1 99 ? -3.145 1.749 10.551 1.00 94.00 99 LEU A N 1
ATOM 679 C CA . LEU A 1 99 ? -2.703 2.895 9.755 1.00 94.00 99 LEU A CA 1
ATOM 680 C C . LEU A 1 99 ? -2.246 4.020 10.700 1.00 94.00 99 LEU A C 1
ATOM 682 O O . LEU A 1 99 ? -2.858 4.230 11.742 1.00 94.00 99 LEU A O 1
ATOM 686 N N . ASP A 1 100 ? -1.231 4.817 10.385 1.00 92.81 100 ASP A N 1
ATOM 687 C CA . ASP A 1 100 ? -0.237 4.670 9.315 1.00 92.81 100 ASP A CA 1
ATOM 688 C C . ASP A 1 100 ? 0.997 3.926 9.855 1.00 92.81 100 ASP A C 1
ATOM 690 O O . ASP A 1 100 ? 1.500 4.272 10.922 1.00 92.81 100 ASP A O 1
ATOM 694 N N . VAL A 1 101 ? 1.496 2.922 9.126 1.00 92.06 101 VAL A N 1
ATOM 695 C CA . VAL A 1 101 ? 2.631 2.083 9.567 1.00 92.06 101 VAL A CA 1
ATOM 696 C C . VAL A 1 101 ? 4.004 2.536 9.057 1.00 92.06 101 VAL A C 1
ATOM 698 O O . VAL A 1 101 ? 4.993 1.839 9.268 1.00 92.06 101 VAL A O 1
ATOM 701 N N . GLY A 1 102 ? 4.105 3.683 8.378 1.00 86.69 102 GLY A N 1
ATOM 702 C CA . GLY A 1 102 ? 5.424 4.204 8.000 1.00 86.69 102 GLY A CA 1
ATOM 703 C C . GLY A 1 102 ? 5.472 5.276 6.916 1.00 86.69 102 GLY A C 1
ATOM 704 O O . GLY A 1 102 ? 6.568 5.665 6.516 1.00 86.69 102 GLY A O 1
ATOM 705 N N . ALA A 1 103 ? 4.336 5.770 6.415 1.00 84.88 103 ALA A N 1
ATOM 706 C CA . ALA A 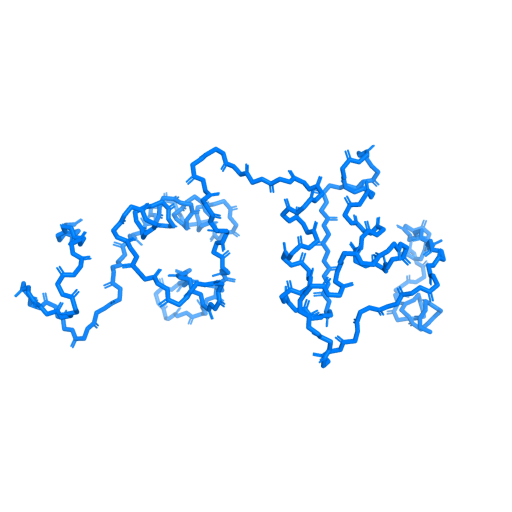1 103 ? 4.336 6.832 5.403 1.00 84.88 103 ALA A CA 1
ATOM 707 C C . ALA A 1 103 ? 4.594 8.228 5.999 1.00 84.88 103 ALA A C 1
ATOM 709 O O . ALA A 1 103 ? 5.123 9.128 5.335 1.00 84.88 103 ALA A O 1
ATOM 710 N N . SER A 1 104 ? 4.184 8.440 7.247 1.00 80.88 104 SER A N 1
ATOM 711 C CA . SER A 1 104 ? 4.223 9.717 7.944 1.00 80.88 104 SER A CA 1
ATOM 712 C C . SER A 1 104 ? 4.818 9.566 9.336 1.00 80.88 104 SER A C 1
ATOM 714 O O . SER A 1 104 ? 4.373 8.758 10.140 1.00 80.88 104 SER A O 1
ATOM 716 N N . VAL A 1 105 ? 5.772 10.440 9.654 1.00 75.69 105 VAL A N 1
ATOM 717 C CA . VAL A 1 105 ? 6.297 10.614 11.018 1.00 75.69 105 VAL A CA 1
ATOM 718 C C . VAL A 1 105 ? 5.407 11.524 11.877 1.00 75.69 105 VAL A C 1
ATOM 720 O O . VAL A 1 105 ? 5.621 11.659 13.076 1.00 75.69 105 VAL A O 1
ATOM 723 N N . GLU A 1 106 ? 4.409 12.183 11.275 1.00 75.25 106 GLU A N 1
ATOM 724 C CA . GLU A 1 106 ? 3.557 13.161 11.953 1.00 75.25 106 GLU A CA 1
ATOM 725 C C . GLU A 1 106 ? 2.110 12.678 12.077 1.00 75.25 106 GLU A C 1
ATOM 727 O O . GLU A 1 106 ? 1.410 12.490 11.077 1.00 75.25 106 GLU A O 1
ATOM 732 N N . ALA A 1 107 ? 1.631 12.611 13.317 1.00 76.81 107 ALA A N 1
ATOM 733 C CA . ALA A 1 107 ? 0.250 12.309 13.675 1.00 76.81 107 ALA A CA 1
ATOM 734 C C . ALA A 1 107 ? -0.559 13.609 13.872 1.00 76.81 107 ALA A C 1
ATOM 736 O O . ALA A 1 107 ? -0.863 14.020 14.990 1.00 76.81 107 ALA A O 1
ATOM 737 N N . ARG A 1 108 ? -0.846 14.337 12.781 1.00 85.88 108 ARG A N 1
ATOM 738 C CA . ARG A 1 108 ? -1.704 15.538 12.860 1.00 85.88 108 ARG A CA 1
ATOM 739 C C . ARG A 1 108 ? -3.185 15.133 12.973 1.00 85.88 108 ARG A C 1
ATOM 741 O O . ARG A 1 108 ? -3.603 14.290 12.180 1.00 85.88 108 ARG A O 1
ATOM 748 N N . PRO A 1 109 ? -4.004 15.812 13.801 1.00 87.19 109 PRO A N 1
ATOM 749 C CA . PRO A 1 109 ? -5.440 15.548 13.963 1.00 87.19 109 PRO A CA 1
ATOM 750 C C . PRO A 1 109 ? -6.214 15.275 12.670 1.00 87.19 109 PRO A C 1
ATOM 752 O O . PRO A 1 109 ? -6.790 14.209 12.483 1.00 87.19 109 PRO A O 1
ATOM 755 N N . GLY A 1 110 ? -6.168 16.217 11.722 1.00 87.25 110 GLY A N 1
ATOM 756 C CA . GLY A 1 110 ? -6.897 16.086 10.458 1.00 87.25 110 GLY A CA 1
ATOM 757 C C . GLY A 1 110 ? -6.354 14.986 9.540 1.00 87.25 110 GLY A C 1
ATOM 758 O O . GLY A 1 110 ? -7.088 14.482 8.696 1.00 87.25 110 GLY A O 1
ATOM 759 N N . THR A 1 111 ? -5.082 14.601 9.693 1.00 88.69 111 THR A N 1
ATOM 760 C CA . THR A 1 111 ? -4.521 13.444 8.983 1.00 88.69 111 THR A CA 1
ATOM 761 C C . THR A 1 111 ? -5.071 12.153 9.582 1.00 88.69 111 THR A C 1
ATOM 763 O O . THR A 1 111 ? -5.583 11.330 8.832 1.00 88.69 111 THR A O 1
ATOM 766 N N . LEU A 1 112 ? -5.049 12.020 10.913 1.00 90.06 112 LEU A N 1
ATOM 767 C CA . LEU A 1 112 ? -5.569 10.848 11.622 1.00 90.06 112 LEU A CA 1
ATOM 768 C C . LEU A 1 112 ? -7.060 10.634 11.353 1.00 90.06 112 LEU A C 1
ATOM 770 O O . LEU A 1 112 ? -7.461 9.529 11.017 1.00 90.06 112 LEU A O 1
ATOM 774 N N . ALA A 1 113 ? -7.871 11.694 11.405 1.00 90.56 113 ALA A N 1
ATOM 775 C CA . ALA A 1 113 ? -9.300 11.607 11.100 1.00 90.56 113 ALA A CA 1
ATOM 776 C C . ALA A 1 113 ? -9.563 11.129 9.659 1.00 90.56 113 ALA A C 1
ATOM 778 O O . ALA A 1 113 ? -10.455 10.319 9.412 1.00 90.56 113 ALA A O 1
ATOM 779 N N . ARG A 1 114 ? -8.760 11.593 8.693 1.00 90.88 114 ARG A N 1
ATOM 780 C CA . ARG A 1 114 ? -8.872 11.156 7.295 1.00 90.88 114 ARG A CA 1
ATOM 781 C C . ARG A 1 114 ? -8.394 9.717 7.107 1.00 90.88 114 ARG A C 1
ATOM 783 O O . ARG A 1 114 ? -9.027 8.971 6.369 1.00 90.88 114 ARG A O 1
ATOM 790 N N . HIS A 1 115 ? -7.313 9.319 7.776 1.00 91.75 115 HIS A N 1
ATOM 791 C CA . HIS A 1 115 ? -6.840 7.932 7.782 1.00 91.75 115 HIS A CA 1
ATOM 792 C C . HIS A 1 115 ? -7.858 6.993 8.425 1.00 91.75 115 HIS A C 1
ATOM 794 O O . HIS A 1 115 ? -8.114 5.942 7.859 1.00 91.75 115 HIS A O 1
ATOM 800 N N . ALA A 1 116 ? -8.503 7.394 9.520 1.00 93.50 116 ALA A N 1
ATOM 801 C CA . ALA A 1 116 ? -9.582 6.642 10.153 1.00 93.50 116 ALA A CA 1
ATOM 802 C C . ALA A 1 116 ? -10.752 6.380 9.192 1.00 93.50 116 ALA A C 1
ATOM 804 O O . ALA A 1 116 ? -11.187 5.240 9.057 1.00 93.50 116 ALA A O 1
ATOM 805 N N . ALA A 1 117 ? -11.220 7.410 8.478 1.00 93.62 117 ALA A N 1
ATOM 806 C CA . ALA A 1 117 ? -12.303 7.260 7.506 1.00 93.62 117 ALA A CA 1
ATOM 807 C C . ALA A 1 117 ? -11.923 6.320 6.345 1.00 93.62 117 ALA A C 1
ATOM 809 O O . ALA A 1 117 ? -12.690 5.428 5.989 1.00 93.62 117 ALA A O 1
ATOM 810 N N . LEU A 1 118 ? -10.721 6.486 5.780 1.00 94.31 118 LEU A N 1
ATOM 811 C CA . LEU A 1 118 ? -10.221 5.622 4.704 1.00 94.31 118 LEU A CA 1
ATOM 812 C C . LEU A 1 118 ? -9.969 4.186 5.182 1.00 94.31 118 LEU A C 1
ATOM 814 O O . LEU A 1 118 ? -10.258 3.238 4.461 1.00 94.31 118 LEU A O 1
ATOM 818 N N . GLY A 1 119 ? -9.461 4.025 6.402 1.00 95.75 119 GLY A N 1
ATOM 819 C CA . GLY A 1 119 ? -9.214 2.737 7.037 1.00 95.75 119 GLY A CA 1
ATOM 820 C C . GLY A 1 119 ? -10.496 1.960 7.305 1.00 95.75 119 GLY A C 1
ATOM 821 O O . GLY A 1 119 ? -10.552 0.770 7.014 1.00 95.75 119 GLY A O 1
ATOM 822 N N . ALA A 1 120 ? -11.545 2.633 7.786 1.00 96.81 120 ALA A N 1
ATOM 823 C CA . ALA A 1 120 ? -12.865 2.030 7.948 1.00 96.81 120 ALA A CA 1
ATOM 824 C C . ALA A 1 120 ? -13.436 1.572 6.598 1.00 96.81 120 ALA A C 1
ATOM 826 O O . ALA A 1 120 ? -13.885 0.436 6.477 1.00 96.81 120 ALA A O 1
ATOM 827 N N . ALA A 1 121 ? -13.345 2.408 5.557 1.00 96.06 121 ALA A N 1
ATOM 828 C CA . ALA A 1 121 ? -13.770 2.020 4.213 1.00 96.06 121 ALA A CA 1
ATOM 829 C C . ALA A 1 121 ? -12.975 0.812 3.680 1.00 96.06 121 ALA A C 1
ATOM 831 O O . ALA A 1 121 ? -13.563 -0.118 3.128 1.00 96.06 121 ALA A O 1
ATOM 832 N N . TYR A 1 122 ? -11.655 0.783 3.888 1.00 96.94 122 TYR A N 1
ATOM 833 C CA . TYR A 1 122 ? -10.804 -0.352 3.520 1.00 96.94 122 TYR A CA 1
ATOM 834 C C . TYR A 1 122 ? -11.199 -1.633 4.273 1.00 96.94 122 TYR A C 1
ATOM 836 O O . TYR A 1 122 ? -11.371 -2.676 3.652 1.00 96.94 122 TYR A O 1
ATOM 844 N N . ALA A 1 123 ? -11.418 -1.561 5.590 1.00 97.44 123 ALA A N 1
ATOM 845 C CA . ALA A 1 123 ? -11.855 -2.704 6.395 1.00 97.44 123 ALA A CA 1
ATOM 846 C C . ALA A 1 123 ? -13.212 -3.261 5.930 1.00 97.44 123 ALA A C 1
ATOM 848 O O . ALA A 1 123 ? -13.382 -4.476 5.829 1.00 97.44 123 ALA A O 1
ATOM 849 N N . ALA A 1 124 ? -14.163 -2.382 5.603 1.00 97.38 124 ALA A N 1
ATOM 850 C CA . ALA A 1 124 ? -15.470 -2.788 5.099 1.00 97.38 124 ALA A CA 1
ATOM 851 C C . ALA A 1 124 ? -15.376 -3.476 3.730 1.00 97.38 124 ALA A C 1
ATOM 853 O O . ALA A 1 124 ? -15.986 -4.518 3.519 1.00 97.38 124 ALA A O 1
ATOM 854 N N . THR A 1 125 ? -14.586 -2.913 2.813 1.00 96.69 125 THR A N 1
ATOM 855 C CA . THR A 1 125 ? -14.526 -3.358 1.409 1.00 96.69 125 THR A CA 1
ATOM 856 C C . THR A 1 125 ? -13.585 -4.530 1.161 1.00 96.69 125 THR A C 1
ATOM 858 O O . THR A 1 125 ? -13.911 -5.420 0.385 1.00 96.69 125 THR A O 1
ATOM 861 N N . VAL A 1 126 ? -12.417 -4.545 1.803 1.00 96.50 126 VAL A N 1
ATOM 862 C CA . VAL A 1 126 ? -11.373 -5.555 1.572 1.00 96.50 126 VAL A CA 1
ATOM 863 C C . VAL A 1 126 ? -11.453 -6.686 2.593 1.00 96.50 126 VAL A C 1
ATOM 865 O O . VAL A 1 126 ? -11.150 -7.832 2.272 1.00 96.50 126 VAL A O 1
ATOM 868 N N . ASN A 1 127 ? -11.860 -6.384 3.830 1.00 96.12 127 ASN A N 1
ATOM 869 C CA . ASN A 1 127 ? -11.906 -7.365 4.916 1.00 96.12 127 ASN A CA 1
ATOM 870 C C . ASN A 1 127 ? -13.328 -7.800 5.299 1.00 96.12 127 ASN A C 1
ATOM 872 O O . ASN A 1 127 ? -13.469 -8.605 6.215 1.00 96.12 127 ASN A O 1
ATOM 876 N N . ASN A 1 128 ? -14.360 -7.316 4.595 1.00 95.62 128 ASN A N 1
ATOM 877 C CA . ASN A 1 128 ? -15.771 -7.639 4.840 1.00 95.62 128 ASN A CA 1
ATOM 878 C C . ASN A 1 128 ? -16.225 -7.370 6.288 1.00 95.62 128 ASN A C 1
ATOM 880 O O . ASN A 1 128 ? -17.044 -8.099 6.843 1.00 95.62 128 ASN A O 1
ATOM 884 N N . VAL A 1 129 ? -15.683 -6.325 6.923 1.00 95.88 129 VAL A N 1
ATOM 885 C CA . VAL A 1 129 ? -16.103 -5.898 8.265 1.00 95.88 129 VAL A CA 1
ATOM 886 C C . VAL A 1 129 ? -17.277 -4.926 8.125 1.00 95.88 129 VAL A C 1
ATOM 888 O O . VAL A 1 129 ? -17.068 -3.757 7.825 1.00 95.88 129 VAL A O 1
ATOM 891 N N . GLU A 1 130 ? -18.509 -5.390 8.341 1.00 93.38 130 GLU A N 1
ATOM 892 C CA . GLU A 1 130 ? -19.737 -4.606 8.094 1.00 93.38 130 GLU A CA 1
ATOM 893 C C . GLU A 1 130 ? -19.802 -3.290 8.890 1.00 93.38 130 GLU A C 1
ATOM 895 O O . GLU A 1 130 ? -20.167 -2.239 8.360 1.00 93.38 130 GLU A O 1
ATOM 900 N N . HIS A 1 131 ? -19.378 -3.324 10.156 1.00 94.44 131 HIS A N 1
ATOM 901 C CA . HIS A 1 131 ? -19.337 -2.158 11.040 1.00 94.44 131 HIS A CA 1
ATOM 902 C C . HIS A 1 131 ? -17.929 -1.960 11.623 1.00 94.44 131 HIS A C 1
ATOM 904 O O . HIS A 1 131 ? -17.677 -2.319 12.779 1.00 94.44 131 HIS A O 1
ATOM 910 N N . PRO A 1 132 ? -16.977 -1.406 10.841 1.00 96.31 132 PRO A N 1
ATOM 911 C CA . PRO A 1 132 ? -15.616 -1.189 11.305 1.00 96.31 132 PRO A CA 1
ATOM 912 C C . PRO A 1 132 ? -15.598 -0.215 12.479 1.00 96.31 132 PRO A C 1
ATOM 914 O O . PRO A 1 132 ? -16.037 0.931 12.370 1.00 96.31 132 PRO A O 1
ATOM 917 N N . ARG A 1 133 ? -15.042 -0.659 13.605 1.00 95.88 133 ARG A N 1
ATOM 918 C CA . ARG A 1 133 ? -14.768 0.218 14.744 1.00 95.88 133 ARG A CA 1
ATOM 919 C C . ARG A 1 133 ? -13.436 0.918 14.527 1.00 95.88 133 ARG A C 1
ATOM 921 O O . ARG A 1 133 ? -12.453 0.285 14.148 1.00 95.88 133 ARG A O 1
ATOM 928 N N . VAL A 1 134 ? -13.399 2.214 14.806 1.00 95.94 134 VAL A N 1
ATOM 929 C CA . VAL A 1 134 ? -12.185 3.027 14.720 1.00 95.94 134 VAL A CA 1
ATOM 930 C C . VAL A 1 134 ? -11.676 3.293 16.129 1.00 95.94 134 VAL A C 1
ATOM 932 O O . VAL A 1 134 ? -12.407 3.822 16.960 1.00 95.94 134 VAL A O 1
ATOM 935 N N . GLY A 1 135 ? -10.411 2.960 16.377 1.00 92.50 135 GLY A N 1
ATOM 936 C CA . GLY A 1 135 ? -9.707 3.299 17.609 1.00 92.50 135 GLY A CA 1
ATOM 937 C C . GLY A 1 135 ? -8.454 4.111 17.312 1.00 92.50 135 GLY A C 1
ATOM 938 O O . GLY A 1 135 ? -7.781 3.888 16.306 1.00 92.50 135 GLY A O 1
ATOM 939 N N . LEU A 1 136 ? -8.127 5.048 18.199 1.00 91.50 136 LEU A N 1
ATOM 940 C CA . LEU A 1 136 ? -6.837 5.726 18.179 1.00 91.50 136 LEU A CA 1
ATOM 941 C C . LEU A 1 136 ? -5.867 4.977 19.087 1.00 91.50 136 LEU A C 1
ATOM 943 O O . LEU A 1 136 ? -6.091 4.883 20.293 1.00 91.50 136 LEU A O 1
ATOM 947 N N . LEU A 1 137 ? -4.768 4.484 18.521 1.00 90.12 137 LEU A N 1
ATOM 948 C CA . LEU A 1 137 ? -3.705 3.889 19.318 1.00 90.12 137 LEU A CA 1
ATOM 949 C C . LEU A 1 137 ? -3.058 4.965 20.204 1.00 90.12 137 LEU A C 1
ATOM 951 O O . LEU A 1 137 ? -2.545 5.969 19.708 1.00 90.12 137 LEU A O 1
ATOM 955 N N . SER A 1 138 ? -3.086 4.743 21.516 1.00 87.25 138 SER A N 1
ATOM 956 C CA . SER A 1 138 ? -2.502 5.626 22.527 1.00 87.25 138 SER A CA 1
ATOM 957 C C . SER A 1 138 ? -1.799 4.806 23.611 1.00 87.25 138 SER A C 1
ATOM 959 O O . SER A 1 138 ? -1.892 3.582 23.649 1.00 87.25 138 SER A O 1
ATOM 961 N N . ILE A 1 139 ? -1.094 5.495 24.505 1.00 88.31 139 ILE A N 1
ATOM 962 C CA . ILE A 1 139 ? -0.378 4.903 25.646 1.00 88.31 139 ILE A CA 1
ATOM 963 C C . ILE A 1 139 ? -1.302 4.517 26.815 1.00 88.31 139 ILE A C 1
ATOM 965 O O . ILE A 1 139 ? -0.825 4.012 27.825 1.00 88.31 139 ILE A O 1
ATOM 969 N N . GLY A 1 140 ? -2.597 4.823 26.723 1.00 85.50 140 GLY A N 1
ATOM 970 C CA . GLY A 1 140 ? -3.590 4.568 27.764 1.00 85.50 140 GLY A CA 1
ATOM 971 C C . GLY A 1 140 ? -4.993 4.941 27.295 1.00 85.50 140 GLY A C 1
ATOM 972 O O . GLY A 1 140 ? -5.153 5.623 26.280 1.00 85.50 140 GLY A O 1
ATOM 973 N N . THR A 1 141 ? -6.003 4.477 28.026 1.00 82.62 141 THR A N 1
ATOM 974 C CA . THR A 1 141 ? -7.425 4.697 27.712 1.00 82.62 141 THR A CA 1
ATOM 975 C C . THR A 1 141 ? -7.999 5.937 28.395 1.00 82.62 141 THR A C 1
ATOM 977 O O . THR A 1 141 ? -9.103 6.365 28.068 1.00 82.62 141 THR A O 1
ATOM 980 N N . GLU A 1 142 ? -7.287 6.509 29.366 1.00 84.94 142 GLU A N 1
ATOM 981 C CA . GLU A 1 142 ? -7.762 7.652 30.136 1.00 84.94 142 GLU A CA 1
ATOM 982 C C . GLU A 1 142 ? -7.739 8.953 29.311 1.00 84.94 142 GLU A C 1
ATOM 984 O O . GLU A 1 142 ? -6.806 9.182 28.529 1.00 84.94 142 GLU A O 1
ATOM 989 N N . PRO A 1 143 ? -8.719 9.859 29.508 1.00 75.75 143 PRO A N 1
ATOM 990 C CA . PRO A 1 143 ? -8.702 11.174 28.878 1.00 75.75 143 PRO A CA 1
ATOM 991 C C . PRO A 1 143 ? -7.377 11.906 29.131 1.00 75.75 143 PRO A C 1
ATOM 993 O O . PRO A 1 143 ? -6.915 12.010 30.265 1.00 75.75 143 PRO A O 1
ATOM 996 N N . GLY A 1 144 ? -6.761 12.422 28.067 1.00 69.12 144 GLY A N 1
ATOM 997 C CA . GLY A 1 144 ? -5.494 13.157 28.145 1.00 69.12 144 GLY A CA 1
ATOM 998 C C . GLY A 1 144 ? -4.225 12.298 28.067 1.00 69.12 144 GLY A C 1
ATOM 999 O O . GLY A 1 144 ? -3.133 12.863 28.043 1.00 69.12 144 GLY A O 1
ATOM 1000 N N . LYS A 1 145 ? -4.325 10.963 27.979 1.00 74.31 145 LYS A N 1
ATOM 1001 C CA . LYS A 1 145 ? -3.166 10.096 27.711 1.00 74.31 145 LYS A CA 1
ATOM 1002 C C . LYS A 1 145 ? -2.752 10.143 26.241 1.00 74.31 145 LYS A C 1
ATOM 1004 O O . LYS A 1 145 ? -3.579 10.050 25.337 1.00 74.31 145 LYS A O 1
ATOM 1009 N N . GLY A 1 146 ? -1.442 10.224 26.021 1.00 73.38 146 GLY A N 1
ATOM 1010 C CA . GLY A 1 146 ? -0.822 10.381 24.705 1.00 73.38 146 GLY A CA 1
ATOM 1011 C C . GLY A 1 146 ? -0.269 11.789 24.509 1.00 73.38 146 GLY A C 1
ATOM 1012 O O . GLY A 1 146 ? -0.355 12.647 25.385 1.00 73.38 146 GLY A O 1
ATOM 1013 N N . THR A 1 147 ? 0.335 12.048 23.350 1.00 63.22 147 THR A N 1
ATOM 1014 C CA . THR A 1 147 ? 0.719 13.426 23.017 1.00 63.22 147 THR A CA 1
ATOM 1015 C C . THR A 1 147 ? -0.563 14.181 22.672 1.00 63.22 147 THR A C 1
ATOM 1017 O O . THR A 1 147 ? -1.280 13.756 21.771 1.00 63.22 147 THR A O 1
ATOM 1020 N N . GLY A 1 148 ? -0.893 15.255 23.400 1.00 56.22 148 GLY A N 1
ATOM 1021 C CA . GLY A 1 148 ? -2.150 16.023 23.315 1.00 56.22 148 GLY A CA 1
ATOM 1022 C C . GLY A 1 148 ? -2.443 16.725 21.977 1.00 56.22 148 GLY A C 1
ATOM 1023 O O . GLY A 1 148 ? -3.068 17.781 21.944 1.00 56.22 148 GLY A O 1
ATOM 1024 N N . ARG A 1 149 ? -2.004 16.164 20.847 1.00 54.03 149 ARG A N 1
ATOM 1025 C CA . ARG A 1 149 ? -2.344 16.583 19.487 1.00 54.03 149 ARG A CA 1
ATOM 1026 C C . ARG A 1 149 ? -3.728 16.035 19.112 1.00 54.03 149 ARG A C 1
ATOM 1028 O O . ARG A 1 149 ? -3.863 15.164 18.266 1.00 54.03 149 ARG A O 1
ATOM 1035 N N . GLY A 1 150 ? -4.731 16.591 19.793 1.00 49.75 150 GLY A N 1
ATOM 1036 C CA . GLY A 1 150 ? -6.159 16.681 19.471 1.00 49.75 150 GLY A CA 1
ATOM 1037 C C . GLY A 1 150 ? -6.773 15.680 18.496 1.00 49.75 150 GLY A C 1
ATOM 1038 O O . GLY A 1 150 ? -7.116 16.058 17.383 1.00 49.75 150 GLY A O 1
ATOM 1039 N N . VAL A 1 151 ? -7.062 14.465 18.942 1.00 50.50 151 VAL A N 1
ATOM 1040 C CA . VAL A 1 151 ? -8.186 13.707 18.379 1.00 50.50 151 VAL A CA 1
ATOM 1041 C C . VAL A 1 151 ? -9.215 13.578 19.503 1.00 50.50 151 VAL A C 1
ATOM 1043 O O . VAL A 1 151 ? -8.839 13.148 20.595 1.00 50.50 151 VAL A O 1
ATOM 1046 N N . PRO A 1 152 ? -10.467 14.032 19.309 1.00 45.56 152 PRO A N 1
ATOM 1047 C CA . PRO A 1 152 ? -11.497 13.886 20.329 1.00 45.56 152 PRO A CA 1
ATOM 1048 C C . PRO A 1 152 ? -11.726 12.396 20.632 1.00 45.56 152 PRO A C 1
ATOM 1050 O O . PRO A 1 152 ? -11.533 11.564 19.742 1.00 45.56 152 PRO A O 1
ATOM 1053 N N . PRO A 1 153 ? -12.118 12.042 21.868 1.00 45.19 153 PRO A N 1
ATOM 1054 C CA . PRO A 1 153 ? -12.367 10.653 22.233 1.00 45.19 153 PRO A CA 1
ATOM 1055 C C . PRO A 1 153 ? -13.428 10.054 21.304 1.00 45.19 153 PRO A C 1
ATOM 1057 O O . PRO A 1 153 ? -14.512 10.617 21.146 1.00 45.19 153 PRO A O 1
ATOM 1060 N N . THR A 1 154 ? -13.112 8.923 20.675 1.00 45.66 154 THR A N 1
ATOM 1061 C CA . THR A 1 154 ? -14.092 8.125 19.935 1.00 45.66 154 THR A CA 1
ATOM 1062 C C . THR A 1 154 ? -14.941 7.369 20.955 1.00 45.66 154 THR A C 1
ATOM 1064 O O . THR A 1 154 ? -14.390 6.624 21.767 1.00 45.66 154 THR A O 1
ATOM 1067 N N . ARG A 1 155 ? -16.255 7.616 20.955 1.00 36.34 155 ARG A N 1
ATOM 1068 C CA . ARG A 1 155 ? -17.234 6.733 21.605 1.00 36.34 155 ARG A CA 1
ATOM 1069 C C . ARG A 1 155 ? -17.491 5.519 20.728 1.00 36.34 155 ARG A C 1
ATOM 1071 O O . ARG A 1 155 ? -17.458 5.699 19.490 1.00 36.34 155 ARG A O 1
#

Solvent-accessible surface area (backbone atoms only — not comparable to full-atom values): 9908 Å² total; per-residue (Å²): 107,70,68,55,58,49,64,75,42,59,77,82,53,47,80,77,59,84,87,78,93,63,90,35,77,67,51,77,86,51,60,40,71,54,41,72,51,78,66,20,50,61,44,53,47,35,47,35,34,64,70,68,75,37,94,72,78,85,78,93,60,36,63,57,23,48,54,45,26,39,44,71,62,70,46,69,63,92,90,52,87,68,73,68,37,76,45,80,40,87,48,96,95,44,78,42,79,45,72,62,77,71,64,61,97,69,78,45,38,75,55,50,56,51,49,50,55,52,46,37,52,45,35,32,72,77,66,66,33,91,78,57,82,80,80,82,92,58,86,48,90,55,92,83,50,52,80,86,58,63,70,79,85,78,129

InterPro domains:
  IPR003664 Fatty acid synthesis PlsX protein [PF02504] (12-147)
  IPR012281 Phospholipid biosynthesis protein, PlsX-like [PTHR30100] (11-147)

Radius of gyration: 19.12 Å; Cα contacts (8 Å, |Δi|>4): 159; chains: 1; bounding box: 39×40×52 Å

Mean predicted aligned error: 6.08 Å

Nearest PDB structures (foldseek):
  6a1k-assembly1_B  TM=9.066E-01  e=4.156E-08  Bacillus subtilis subsp. subtilis str. 168
  1u7n-assembly1_B  TM=9.154E-01  e=3.904E-06  Enterococcus faecalis
  8iy6-assembly1_R  TM=2.043E-01  e=9.006E+00  Homo sapiens
  6lry-assembly1_A  TM=1.806E-01  e=6.135E+00  Homo sapiens

Foldseek 3Di:
DVVVVLVPDDPVCSVVDDDDDFDAEQAQPHDLCCLVDPRYPLLVQLVCCLVVVDVDDDDPHHPSVNQSSNCVRVNDPPPQPWDADWDWDQDPVAIDIDTRPPRDPDDAQSNLVVCQVVSQVCCCPVVVPVGDDGDDDFPDDDPPGHDPNDDPDDD